Protein AF-A0A6V7K319-F1 (afdb_monomer)

Solvent-accessible surface area (backbone atoms only — not comparable to full-atom values): 5767 Å² total; per-residue (Å²): 100,60,78,77,57,36,46,80,71,70,48,48,72,71,58,48,51,55,55,56,74,68,56,88,78,86,85,85,76,60,92,90,55,79,88,71,45,68,77,68,33,68,46,81,74,89,49,67,34,83,66,69,74,48,76,45,62,58,98,89,40,80,76,51,72,47,46,55,75,34,60,77,62,60,82,61,65,84,76,54,62,76,88,4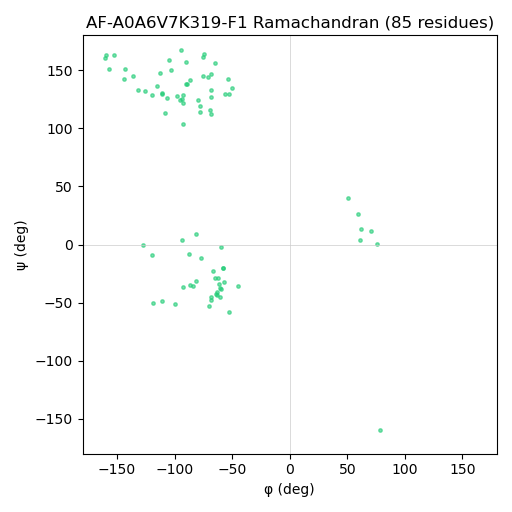0,47,41,123

Secondary structure (DSSP, 8-state):
-IIIIITTTT--HHHHHHHHHT--------TT-----TTTSB--S--B--SS-EEEEETTEEEEEEPTT-BSS-GGGGTS-TT-B--

Radius of gyration: 14.18 Å; Cα contacts (8 Å, |Δi|>4): 90; chains: 1; bounding box: 31×34×21 Å

Nearest PDB structures (foldseek):
  4off-assembly1_A  TM=5.873E-01  e=8.251E-01  Plasmodium falciparum
  6pby-assembly1_A  TM=7.620E-01  e=1.490E+00  Rattus norvegicus
  5va2-assembly1_A  TM=7.297E-01  e=2.359E+00  Homo sapiens
  5va1-assembly1_A  TM=6.699E-01  e=3.275E+00  Homo sapiens
  5va3-assembly1_A  TM=6.643E-01  e=3.735E+00  Homo sapiens

Organism: NCBI:txid1563983

InterPro domains:
  IPR006916 POPDC1-3 [PTHR12101] (1-87)

Sequence (87 aa):
VYAAVFQPLRVSRHQFKKVLNCMKTIRQLKYQEVYAQEKVTKVDSLSLVLSGKLVVSQNGRALHIVFPHQFLDSPEWFGVSTDEYFQ

Mean predicted aligned error: 6.07 Å

pLDDT: mean 84.15, std 12.48, range [52.5, 95.38]

Structure (mmCIF, N/CA/C/O backbone):
data_AF-A0A6V7K319-F1
#
_entry.id   AF-A0A6V7K319-F1
#
loop_
_atom_site.group_PDB
_atom_site.id
_atom_site.type_symbol
_atom_site.label_atom_id
_atom_site.label_alt_id
_atom_site.label_comp_id
_atom_site.label_asym_id
_atom_site.label_entity_id
_atom_site.label_seq_id
_atom_site.pdbx_PDB_ins_code
_atom_site.Cartn_x
_atom_site.Cartn_y
_atom_site.Cartn_z
_atom_site.occupancy
_atom_site.B_iso_or_equiv
_atom_site.auth_seq_id
_atom_site.auth_comp_id
_atom_site.auth_asym_id
_atom_site.auth_atom_id
_atom_site.pdbx_PDB_model_num
ATOM 1 N N . VAL A 1 1 ? -1.063 -11.449 -1.252 1.00 87.50 1 VAL A N 1
ATOM 2 C CA . VAL A 1 1 ? 0.106 -10.560 -1.491 1.00 87.50 1 VAL A CA 1
ATOM 3 C C . VAL A 1 1 ? 1.249 -11.238 -2.247 1.00 87.50 1 VAL A C 1
ATOM 5 O O . VAL A 1 1 ? 1.299 -11.028 -3.447 1.00 87.50 1 VAL A O 1
ATOM 8 N N . TYR A 1 2 ? 2.132 -12.056 -1.642 1.00 89.81 2 TYR A N 1
ATOM 9 C CA . TYR A 1 2 ? 3.333 -12.574 -2.344 1.00 89.81 2 TYR A CA 1
ATOM 10 C C . TYR A 1 2 ? 3.022 -13.256 -3.686 1.00 89.81 2 TYR A C 1
ATOM 12 O O . TYR A 1 2 ? 3.486 -12.799 -4.724 1.00 89.81 2 TYR A O 1
ATOM 20 N N . ALA A 1 3 ? 2.187 -14.299 -3.678 1.00 92.62 3 ALA A N 1
ATOM 21 C CA . ALA A 1 3 ? 1.854 -15.058 -4.886 1.00 92.62 3 ALA A CA 1
ATOM 22 C C . ALA A 1 3 ? 1.096 -14.234 -5.944 1.00 92.62 3 ALA A C 1
ATOM 24 O O . ALA A 1 3 ? 1.218 -14.507 -7.130 1.00 92.62 3 ALA A O 1
ATOM 25 N N . ALA A 1 4 ? 0.327 -13.230 -5.512 1.00 89.56 4 ALA A N 1
ATOM 26 C CA . ALA A 1 4 ? -0.520 -12.424 -6.390 1.00 89.56 4 ALA A CA 1
ATOM 27 C C . ALA A 1 4 ? 0.220 -11.227 -7.010 1.00 89.56 4 ALA A C 1
ATOM 29 O O . ALA A 1 4 ? -0.059 -10.868 -8.144 1.00 89.56 4 ALA A O 1
ATOM 30 N N . VAL A 1 5 ? 1.155 -10.614 -6.274 1.00 89.19 5 VAL A N 1
ATOM 31 C CA . VAL A 1 5 ? 1.816 -9.356 -6.668 1.00 89.19 5 VAL A CA 1
ATOM 32 C C . VAL A 1 5 ? 3.284 -9.573 -7.004 1.00 89.19 5 VAL A C 1
ATOM 34 O O . VAL A 1 5 ? 3.764 -9.138 -8.039 1.00 89.19 5 VAL A O 1
ATOM 37 N N . PHE A 1 6 ? 4.014 -10.270 -6.137 1.00 90.81 6 PHE A N 1
ATOM 38 C CA . PHE A 1 6 ? 5.476 -10.326 -6.193 1.00 90.81 6 PHE A CA 1
ATOM 39 C C . PHE A 1 6 ? 5.985 -11.521 -7.004 1.00 90.81 6 PHE A C 1
ATOM 41 O O . PHE A 1 6 ? 6.967 -11.407 -7.735 1.00 90.81 6 PHE A O 1
ATOM 48 N N . GLN A 1 7 ? 5.300 -12.663 -6.923 1.00 92.56 7 GLN A N 1
ATOM 49 C CA . GLN A 1 7 ? 5.655 -13.859 -7.683 1.00 92.56 7 GLN A CA 1
ATOM 50 C C . GLN A 1 7 ? 5.553 -13.652 -9.209 1.00 92.56 7 GLN A C 1
ATOM 52 O O . GLN A 1 7 ? 6.501 -14.039 -9.893 1.00 92.56 7 GLN A O 1
ATOM 57 N N . PRO A 1 8 ? 4.502 -13.009 -9.771 1.00 93.88 8 PRO A N 1
ATOM 58 C CA . PRO A 1 8 ? 4.437 -12.724 -11.210 1.00 93.88 8 PRO A CA 1
ATOM 59 C C . PRO A 1 8 ? 5.564 -11.799 -11.690 1.00 93.88 8 PRO A C 1
ATOM 61 O O . PRO A 1 8 ? 6.037 -11.931 -12.814 1.00 93.88 8 PRO A O 1
ATOM 64 N N . LEU A 1 9 ? 6.055 -10.922 -10.809 1.00 92.00 9 LEU A N 1
ATOM 65 C CA . LEU A 1 9 ? 7.191 -10.027 -11.055 1.00 92.00 9 LEU A CA 1
ATOM 66 C C . LEU A 1 9 ? 8.558 -10.707 -10.859 1.00 92.00 9 LEU A C 1
ATOM 68 O O . LEU A 1 9 ? 9.586 -10.036 -10.852 1.00 92.00 9 LEU A O 1
ATOM 72 N N . ARG A 1 10 ? 8.589 -12.036 -10.685 1.00 94.31 10 ARG A N 1
ATOM 73 C CA . ARG A 1 10 ? 9.806 -12.837 -10.454 1.00 94.31 10 ARG A CA 1
ATOM 74 C C . ARG A 1 10 ? 10.591 -12.431 -9.201 1.00 94.31 10 ARG A C 1
ATOM 76 O O . ARG A 1 10 ? 11.789 -12.692 -9.100 1.00 94.31 10 ARG A O 1
ATOM 83 N N . VAL A 1 11 ? 9.919 -11.845 -8.209 1.00 93.25 11 VAL A N 1
ATOM 84 C CA . VAL A 1 11 ? 10.526 -11.531 -6.912 1.00 93.25 11 VAL A CA 1
ATOM 85 C C . VAL A 1 11 ? 10.600 -12.809 -6.078 1.00 93.25 11 VAL A C 1
ATOM 87 O O . VAL A 1 11 ? 9.587 -13.434 -5.747 1.00 93.25 11 VAL A O 1
ATOM 90 N N . SER A 1 12 ? 11.813 -13.216 -5.709 1.00 95.38 12 SER A N 1
ATOM 91 C CA . SER A 1 12 ? 12.020 -14.384 -4.846 1.00 95.38 12 SER A CA 1
ATOM 92 C C . SER A 1 12 ? 11.447 -14.156 -3.442 1.00 95.38 12 SER A C 1
ATOM 94 O O . SER A 1 12 ? 11.361 -13.024 -2.961 1.00 95.38 12 SER A O 1
ATOM 96 N N . ARG A 1 13 ? 11.121 -15.236 -2.717 1.00 93.12 13 ARG A N 1
ATOM 97 C CA . ARG A 1 13 ? 10.699 -15.136 -1.306 1.00 93.12 13 ARG A CA 1
ATOM 98 C C . ARG A 1 13 ? 11.746 -14.444 -0.428 1.00 93.12 13 ARG A C 1
ATOM 100 O O . ARG A 1 13 ? 11.384 -13.750 0.516 1.00 93.12 13 ARG A O 1
ATOM 107 N N . HIS A 1 14 ? 13.030 -14.602 -0.752 1.00 94.12 14 HIS A N 1
ATOM 108 C CA . HIS A 1 14 ? 14.116 -13.944 -0.031 1.00 94.12 14 HIS A CA 1
ATOM 109 C C . HIS A 1 14 ? 14.109 -12.422 -0.251 1.00 94.12 14 HIS A C 1
ATOM 111 O O . HIS A 1 14 ? 14.201 -11.666 0.712 1.00 94.12 14 HIS A O 1
ATOM 117 N N . GLN A 1 15 ? 13.940 -11.957 -1.494 1.00 92.06 15 GLN A N 1
ATOM 118 C CA . GLN A 1 15 ? 13.775 -10.526 -1.786 1.00 92.06 15 GLN A CA 1
ATOM 119 C C . GLN A 1 15 ? 12.494 -9.973 -1.155 1.00 92.06 15 GLN A C 1
ATOM 121 O O . GLN A 1 15 ? 12.531 -8.917 -0.532 1.00 92.06 15 GLN A O 1
ATOM 126 N N . PHE A 1 16 ? 11.384 -10.711 -1.230 1.00 91.31 16 PHE A N 1
ATOM 127 C CA . PHE A 1 16 ? 10.133 -10.303 -0.592 1.00 91.31 16 PHE A CA 1
ATOM 128 C C . PHE A 1 16 ? 10.277 -10.162 0.929 1.00 91.31 16 PHE A C 1
ATOM 130 O O . PHE A 1 16 ? 9.760 -9.212 1.507 1.00 91.31 16 PHE A O 1
ATOM 137 N N . LYS A 1 17 ? 11.048 -11.037 1.587 1.00 91.50 17 LYS A N 1
ATOM 138 C CA . LYS A 1 17 ? 11.366 -10.890 3.014 1.00 91.50 17 LYS A CA 1
ATOM 139 C C . LYS A 1 17 ? 12.099 -9.577 3.313 1.00 91.50 17 LYS A C 1
ATOM 141 O O . LYS A 1 17 ? 11.804 -8.948 4.321 1.00 91.50 17 LYS A O 1
ATOM 146 N N . LYS A 1 18 ? 13.007 -9.129 2.435 1.00 90.38 18 LYS A N 1
ATOM 147 C CA . LYS A 1 18 ? 13.657 -7.812 2.578 1.00 90.38 18 LYS A CA 1
ATOM 148 C C . LYS A 1 18 ? 12.643 -6.670 2.476 1.00 90.38 18 LYS A C 1
ATOM 150 O O . LYS A 1 18 ? 12.704 -5.759 3.287 1.00 90.38 18 LYS A O 1
ATOM 155 N N . VAL A 1 19 ? 11.681 -6.761 1.554 1.00 85.88 19 VAL A N 1
ATOM 156 C CA . VAL A 1 19 ? 10.578 -5.786 1.442 1.00 85.88 19 VAL A CA 1
ATOM 157 C C . VAL A 1 19 ? 9.744 -5.753 2.724 1.00 85.88 19 VAL A C 1
ATOM 159 O O . VAL A 1 19 ? 9.463 -4.678 3.242 1.00 85.88 19 VAL A O 1
ATOM 162 N N . LEU A 1 20 ? 9.399 -6.919 3.279 1.00 86.38 20 LEU A N 1
ATOM 163 C CA . LEU A 1 20 ? 8.662 -7.002 4.543 1.00 86.38 20 LEU A CA 1
ATOM 164 C C . LEU A 1 20 ? 9.430 -6.389 5.719 1.00 86.38 20 LEU A C 1
ATOM 166 O O . LEU A 1 20 ? 8.810 -5.779 6.579 1.00 86.38 20 LEU A O 1
ATOM 170 N N . ASN A 1 21 ? 10.760 -6.494 5.746 1.00 85.94 21 ASN A N 1
ATOM 171 C CA . ASN A 1 21 ? 11.570 -5.845 6.781 1.00 85.94 21 ASN A CA 1
ATOM 172 C C . ASN A 1 21 ? 11.534 -4.307 6.694 1.00 85.94 21 ASN A C 1
ATOM 174 O O . ASN A 1 21 ? 11.804 -3.641 7.687 1.00 85.94 21 ASN A O 1
ATOM 178 N N . CYS A 1 22 ? 11.212 -3.744 5.526 1.00 81.38 22 CYS A N 1
ATOM 179 C CA . CYS A 1 22 ? 11.020 -2.304 5.335 1.00 81.38 22 CYS A CA 1
ATOM 180 C C . CYS A 1 22 ? 9.578 -1.851 5.622 1.00 81.38 22 CYS A C 1
ATOM 182 O O . CYS A 1 22 ? 9.303 -0.651 5.623 1.00 81.38 22 CYS A O 1
ATOM 184 N N . MET A 1 23 ? 8.646 -2.785 5.840 1.00 81.31 23 MET A N 1
ATOM 185 C CA . MET A 1 23 ? 7.251 -2.463 6.124 1.00 81.31 23 MET A CA 1
ATOM 186 C C . MET A 1 23 ? 7.149 -1.800 7.500 1.00 81.31 23 MET A C 1
ATOM 188 O O . MET A 1 23 ? 7.371 -2.443 8.523 1.00 81.31 23 MET A O 1
ATOM 192 N N . LYS A 1 24 ? 6.785 -0.513 7.526 1.00 76.06 24 LYS A N 1
ATOM 193 C CA . LYS A 1 24 ? 6.647 0.252 8.775 1.00 76.06 24 LYS A CA 1
ATOM 194 C C . LYS A 1 24 ? 5.458 -0.222 9.617 1.00 76.06 24 LYS A C 1
ATOM 196 O O . LYS A 1 24 ? 5.591 -0.396 10.822 1.00 76.06 24 LYS A O 1
ATOM 201 N N . THR A 1 25 ? 4.286 -0.395 9.003 1.00 86.31 25 THR A N 1
ATOM 202 C CA . THR A 1 25 ? 3.042 -0.701 9.725 1.00 86.31 25 THR A CA 1
ATOM 203 C C . THR A 1 25 ? 1.978 -1.315 8.812 1.00 86.31 25 THR A C 1
ATOM 205 O O . THR A 1 25 ? 2.034 -1.161 7.593 1.00 86.31 25 THR A O 1
ATOM 208 N N . ILE A 1 26 ? 0.992 -1.988 9.411 1.00 89.00 26 ILE A N 1
ATOM 209 C CA . ILE A 1 26 ? -0.270 -2.358 8.762 1.00 89.00 26 ILE A CA 1
ATOM 210 C C . ILE A 1 26 ? -1.357 -1.471 9.365 1.00 89.00 26 ILE A C 1
ATOM 212 O O . ILE A 1 26 ? -1.684 -1.601 10.545 1.00 89.00 26 ILE A O 1
ATOM 216 N N . ARG A 1 27 ? -1.934 -0.581 8.555 1.00 90.38 27 ARG A N 1
ATOM 217 C CA . ARG A 1 27 ? -3.030 0.297 8.981 1.00 90.38 27 ARG A CA 1
ATOM 218 C C . ARG A 1 27 ? -4.375 -0.343 8.653 1.00 90.38 27 ARG A C 1
ATOM 220 O O . ARG A 1 27 ? -4.642 -0.689 7.505 1.00 90.38 27 ARG A O 1
ATOM 227 N N . GLN A 1 28 ? -5.227 -0.478 9.664 1.00 92.94 28 GLN A N 1
ATOM 228 C CA . GLN A 1 28 ? -6.638 -0.803 9.474 1.00 92.94 28 GLN A CA 1
ATOM 229 C C . GLN A 1 28 ? -7.434 0.493 9.327 1.00 92.94 28 GLN A C 1
ATOM 231 O O . GLN A 1 28 ? -7.175 1.451 10.051 1.00 92.94 28 GLN A O 1
ATOM 236 N N . LEU A 1 29 ? -8.386 0.509 8.397 1.00 93.12 29 LEU A N 1
ATOM 237 C CA . LEU A 1 29 ? -9.271 1.645 8.153 1.00 93.12 29 LEU A CA 1
ATOM 238 C C . LEU A 1 29 ? -10.705 1.253 8.490 1.00 93.12 29 LEU A C 1
ATOM 240 O O . LEU A 1 29 ? -11.162 0.165 8.126 1.00 93.12 29 LEU A O 1
ATOM 244 N N . LYS A 1 30 ? -11.420 2.145 9.170 1.00 94.38 30 LYS A N 1
ATOM 245 C CA . LYS A 1 30 ? -12.860 1.998 9.397 1.00 94.38 30 LYS A CA 1
ATOM 246 C C . LYS A 1 30 ? -13.637 2.309 8.118 1.00 94.38 30 LYS A C 1
ATOM 248 O O . LYS A 1 30 ? -13.129 2.919 7.177 1.00 94.38 30 LYS A O 1
ATOM 253 N N . TYR A 1 31 ? -14.904 1.900 8.092 1.00 91.00 31 TYR A N 1
ATOM 254 C CA . TYR A 1 31 ? -15.805 2.268 7.005 1.00 91.00 31 TYR A CA 1
ATOM 255 C C . TYR A 1 31 ? -15.863 3.797 6.865 1.00 91.00 31 TYR A C 1
ATOM 257 O O . TYR A 1 31 ? -16.066 4.490 7.859 1.00 91.00 31 TYR A O 1
ATOM 265 N N . GLN A 1 32 ? -15.664 4.291 5.638 1.00 87.88 32 GLN A N 1
ATOM 266 C CA . GLN A 1 32 ? -15.597 5.721 5.294 1.00 87.88 32 GLN A CA 1
ATOM 267 C C . GLN A 1 32 ? -14.457 6.517 5.960 1.00 87.88 32 GLN A C 1
ATOM 269 O O . GLN A 1 32 ? -14.450 7.743 5.880 1.00 87.88 32 GLN A O 1
ATOM 274 N N . GLU A 1 33 ? -13.466 5.862 6.573 1.00 92.88 33 GLU A N 1
ATOM 275 C CA . GLU A 1 33 ? -12.270 6.559 7.053 1.00 92.88 33 GLU A CA 1
ATOM 276 C C . GLU A 1 33 ? -11.435 7.078 5.875 1.00 92.88 33 GLU A C 1
ATOM 278 O O . GLU A 1 33 ? -11.152 6.352 4.918 1.00 92.88 33 GLU A O 1
ATOM 283 N N . VAL A 1 34 ? -11.011 8.340 5.964 1.00 91.00 34 VAL A N 1
ATOM 284 C CA . VAL A 1 34 ? -10.121 8.956 4.978 1.00 91.00 34 VAL A CA 1
ATOM 285 C C . VAL A 1 34 ? -8.692 8.485 5.239 1.00 91.00 34 VAL A C 1
ATOM 287 O O . VAL A 1 34 ? -8.095 8.792 6.271 1.00 91.00 34 VAL A O 1
ATOM 290 N N . TYR A 1 35 ? -8.139 7.727 4.292 1.00 90.25 35 TYR A N 1
ATOM 291 C CA . TYR A 1 35 ? -6.742 7.298 4.344 1.00 90.25 35 TYR A CA 1
ATOM 292 C C . TYR A 1 35 ? -5.783 8.473 4.116 1.00 90.25 35 TYR A C 1
ATOM 294 O O . TYR A 1 35 ? -4.890 8.694 4.938 1.00 90.25 35 TYR A O 1
ATOM 302 N N . ALA A 1 36 ? -6.000 9.208 3.021 1.00 88.56 36 ALA A N 1
ATOM 303 C CA . ALA A 1 36 ? -5.193 10.338 2.583 1.00 88.56 36 ALA A CA 1
ATOM 304 C C . ALA A 1 36 ? -6.076 11.428 1.966 1.00 88.56 36 ALA A C 1
ATOM 306 O O . ALA A 1 36 ? -7.136 11.141 1.404 1.00 88.56 36 ALA A O 1
ATOM 307 N N . GLN A 1 37 ? -5.618 12.671 2.071 1.00 88.25 37 GLN A N 1
ATOM 308 C CA . GLN A 1 37 ? -6.260 13.845 1.502 1.00 88.25 37 GLN A CA 1
ATOM 309 C C . GLN A 1 37 ? -5.233 14.688 0.739 1.00 88.25 37 GLN A C 1
ATOM 311 O O . GLN A 1 37 ? -4.148 14.973 1.256 1.00 88.25 37 GLN A O 1
ATOM 316 N N . GLU A 1 38 ? -5.610 15.097 -0.475 1.00 82.81 38 GLU A N 1
ATOM 317 C CA . GLU A 1 38 ? -4.811 15.952 -1.358 1.00 82.81 38 GLU A CA 1
ATOM 318 C C . GLU A 1 38 ? -4.316 17.199 -0.607 1.00 82.81 38 GLU A C 1
ATOM 320 O O . GLU A 1 38 ? -5.090 17.826 0.123 1.00 82.81 38 GLU A O 1
ATOM 325 N N . LYS A 1 39 ? -3.033 17.554 -0.767 1.00 81.00 39 LYS A N 1
ATOM 326 C CA . LYS A 1 39 ? -2.373 18.722 -0.132 1.00 81.00 39 LYS A CA 1
ATOM 327 C C . LYS A 1 39 ? -2.333 18.728 1.405 1.00 81.00 39 LYS A C 1
ATOM 329 O O . LYS A 1 39 ? -1.867 19.702 1.991 1.00 81.00 39 LYS A O 1
ATOM 334 N N . VAL A 1 40 ? -2.805 17.670 2.066 1.00 85.06 40 VAL A N 1
ATOM 335 C CA . VAL A 1 40 ? -2.847 17.567 3.537 1.00 85.06 40 VAL A CA 1
ATOM 336 C C . VAL A 1 40 ? -2.001 16.401 4.021 1.00 85.06 40 VAL A C 1
ATOM 338 O O . VAL A 1 40 ? -1.166 16.553 4.912 1.00 85.06 40 VAL A O 1
ATOM 341 N N . THR A 1 41 ? -2.200 15.223 3.439 1.00 84.25 41 THR A N 1
ATOM 342 C CA . THR A 1 41 ? -1.427 14.039 3.798 1.00 84.25 41 THR A CA 1
ATOM 343 C C . THR A 1 41 ? -0.077 14.102 3.094 1.00 84.25 41 THR A C 1
ATOM 345 O O . THR A 1 41 ? -0.016 14.259 1.875 1.00 84.25 41 THR A O 1
ATOM 348 N N . LYS A 1 42 ? 1.010 14.016 3.865 1.00 79.44 42 LYS A N 1
ATOM 349 C CA . LYS A 1 42 ? 2.359 13.872 3.312 1.00 79.44 42 LYS A CA 1
ATOM 350 C C . LYS A 1 42 ? 2.530 12.481 2.727 1.00 79.44 42 LYS A C 1
ATOM 352 O O . LYS A 1 42 ? 2.024 11.514 3.298 1.00 79.44 42 LYS A O 1
ATOM 357 N N . VAL A 1 43 ? 3.273 12.389 1.635 1.00 76.38 43 VAL A N 1
ATOM 358 C CA . VAL A 1 43 ? 3.641 11.100 1.062 1.00 76.38 43 VAL A CA 1
ATOM 359 C C . VAL A 1 43 ? 4.996 10.713 1.665 1.00 76.38 43 VAL A C 1
ATOM 361 O O . VAL A 1 43 ? 6.033 11.266 1.315 1.00 76.38 43 VAL A O 1
ATOM 364 N N . ASP A 1 44 ? 4.996 9.782 2.620 1.00 76.75 44 ASP A N 1
ATOM 365 C CA . ASP A 1 44 ? 6.198 9.348 3.361 1.00 76.75 44 ASP A CA 1
ATOM 366 C C . ASP A 1 44 ? 6.411 7.818 3.351 1.00 76.75 44 ASP A C 1
ATOM 368 O O . ASP A 1 44 ? 7.355 7.276 3.951 1.00 76.75 44 ASP A O 1
ATOM 372 N N . SER A 1 45 ? 5.494 7.110 2.696 1.00 78.62 45 SER A N 1
ATOM 373 C CA . SER A 1 45 ? 5.439 5.662 2.634 1.00 78.62 45 SER A CA 1
ATOM 374 C C . SER A 1 45 ? 4.674 5.189 1.400 1.00 78.62 45 SER A C 1
ATOM 376 O O . SER A 1 45 ? 3.769 5.858 0.918 1.00 78.62 45 SER A O 1
ATOM 378 N N . LEU A 1 46 ? 5.052 4.003 0.920 1.00 84.56 46 LEU A N 1
ATOM 379 C CA . LEU A 1 46 ? 4.357 3.280 -0.139 1.00 84.56 46 LEU A CA 1
ATOM 380 C C . LEU A 1 46 ? 3.386 2.271 0.492 1.00 84.56 46 LEU A C 1
ATOM 382 O O . LEU A 1 46 ? 3.804 1.393 1.255 1.00 84.56 46 LEU A O 1
ATOM 386 N N . SER A 1 47 ? 2.112 2.359 0.135 1.00 88.81 47 SER A N 1
ATOM 387 C CA . SER A 1 47 ? 1.005 1.621 0.729 1.00 88.81 47 SER A CA 1
ATOM 388 C C . SER A 1 47 ? 0.287 0.739 -0.283 1.00 88.81 47 SER A C 1
ATOM 390 O O . SER A 1 47 ? -0.162 1.168 -1.344 1.00 88.81 47 SER A O 1
ATOM 392 N N . LEU A 1 48 ? 0.133 -0.533 0.086 1.00 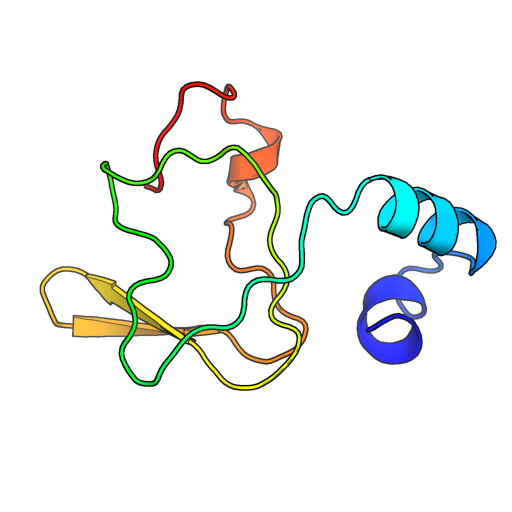91.00 48 LEU A N 1
ATOM 393 C CA . LEU A 1 48 ? -0.541 -1.559 -0.703 1.00 91.00 48 LEU A CA 1
ATOM 394 C C . LEU A 1 48 ? -1.855 -1.958 -0.026 1.00 91.00 48 LEU A C 1
ATOM 396 O O . LEU A 1 48 ? -1.864 -2.326 1.151 1.00 91.00 48 LEU A O 1
ATOM 400 N N . VAL A 1 49 ? -2.956 -1.978 -0.777 1.00 93.12 49 VAL A N 1
ATOM 401 C CA . VAL A 1 49 ? -4.240 -2.461 -0.257 1.00 93.12 49 VAL A CA 1
ATOM 402 C C . VAL A 1 49 ? -4.165 -3.970 -0.040 1.00 93.12 49 VAL A C 1
ATOM 404 O O . VAL A 1 49 ? -4.019 -4.746 -0.982 1.00 93.12 49 VAL A O 1
ATOM 407 N N . LEU A 1 50 ? -4.282 -4.415 1.210 1.00 92.38 50 LEU A N 1
ATOM 408 C CA . LEU A 1 50 ? -4.244 -5.846 1.537 1.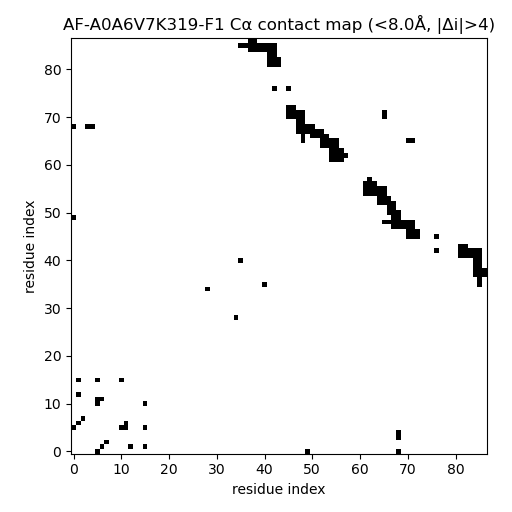00 92.38 50 LEU A CA 1
ATOM 409 C C . LEU A 1 50 ? -5.608 -6.523 1.364 1.00 92.38 50 LEU A C 1
ATOM 411 O O . LEU A 1 50 ? -5.678 -7.685 0.972 1.00 92.38 50 LEU A O 1
ATOM 415 N N . SER A 1 51 ? -6.687 -5.802 1.670 1.00 92.00 51 SER A N 1
ATOM 416 C CA . SER A 1 51 ? -8.064 -6.296 1.606 1.00 92.00 51 SER A CA 1
ATOM 417 C C . SER A 1 51 ? -9.055 -5.133 1.527 1.00 92.00 51 SER A C 1
ATOM 419 O O . SER A 1 51 ? -8.702 -4.001 1.853 1.00 92.00 51 SER A O 1
ATOM 421 N N . GLY A 1 52 ? -10.294 -5.419 1.122 1.00 93.44 52 GLY A N 1
ATOM 422 C CA . GLY A 1 52 ? -11.332 -4.401 0.957 1.00 93.44 52 GLY A CA 1
ATOM 423 C C . GLY A 1 52 ? -11.180 -3.599 -0.335 1.00 93.44 52 GLY A C 1
ATOM 424 O O . GLY A 1 52 ? -10.563 -4.054 -1.293 1.00 93.44 52 GLY A O 1
ATOM 425 N N . LYS A 1 53 ? -11.792 -2.417 -0.381 1.00 93.88 53 LYS A N 1
ATOM 426 C CA . LYS A 1 53 ? -11.707 -1.491 -1.514 1.00 93.88 53 LYS A CA 1
ATOM 427 C C . LYS A 1 53 ? -11.700 -0.063 -0.997 1.00 93.88 53 LYS A C 1
ATOM 429 O O . LYS A 1 53 ? -12.413 0.234 -0.039 1.00 93.88 53 LYS A O 1
ATOM 434 N N . LEU A 1 54 ? -10.924 0.799 -1.636 1.00 94.44 54 LEU A N 1
ATOM 435 C CA . LEU A 1 54 ? -10.924 2.230 -1.356 1.00 94.44 54 LEU A CA 1
ATOM 436 C C . LEU A 1 54 ? -11.486 2.977 -2.557 1.00 94.44 54 LEU A C 1
ATOM 438 O O . LEU A 1 54 ? -11.329 2.542 -3.694 1.00 94.44 54 L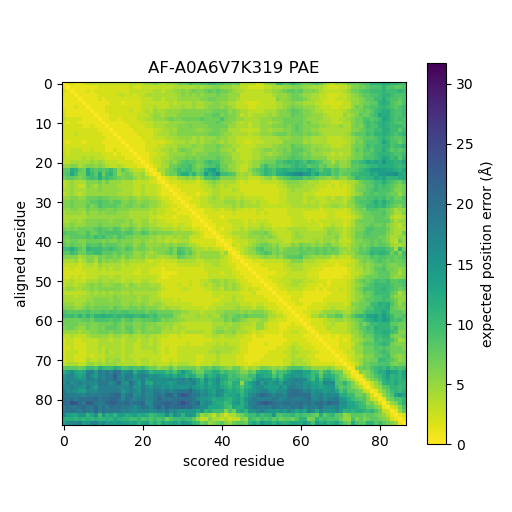EU A O 1
ATOM 442 N N . VAL A 1 55 ? -12.162 4.089 -2.297 1.00 93.88 55 VAL A N 1
ATOM 443 C CA . VAL A 1 55 ? -12.652 4.988 -3.341 1.00 93.88 55 VAL A CA 1
ATOM 444 C C . VAL A 1 55 ? -11.775 6.221 -3.317 1.00 93.88 55 VAL A C 1
ATOM 446 O O . VAL A 1 55 ? -11.640 6.856 -2.274 1.00 93.88 55 VAL A O 1
ATOM 449 N N . VAL A 1 56 ? -11.208 6.566 -4.464 1.00 91.38 56 VAL A N 1
ATOM 450 C CA . VAL A 1 56 ? -10.557 7.855 -4.656 1.00 91.38 56 VAL A CA 1
ATOM 451 C C . VAL A 1 56 ? -11.583 8.808 -5.233 1.00 91.38 56 VAL A C 1
ATOM 453 O O . VAL A 1 56 ? -12.265 8.500 -6.215 1.00 91.38 56 VAL A O 1
ATOM 456 N N . SER A 1 57 ? -11.715 9.963 -4.597 1.00 91.00 57 SER A N 1
ATOM 457 C CA . SER A 1 57 ? -12.686 10.979 -4.970 1.00 91.00 57 SER A CA 1
ATOM 458 C C . SER A 1 57 ? -12.061 12.361 -4.959 1.00 91.00 57 SER A C 1
ATOM 460 O O . SER A 1 57 ? -11.277 12.665 -4.065 1.00 91.00 57 SER A O 1
ATOM 462 N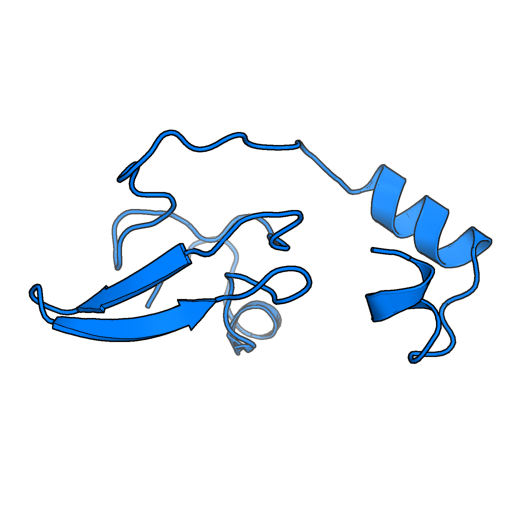 N . GLN A 1 58 ? -12.495 13.214 -5.880 1.00 88.50 58 GLN A N 1
ATOM 463 C CA . GLN A 1 58 ? -12.127 14.625 -5.923 1.00 88.50 58 GLN A CA 1
ATOM 464 C C . GLN A 1 58 ? -13.403 15.464 -5.961 1.00 88.50 58 GLN A C 1
ATOM 466 O O . GLN A 1 58 ? -14.327 15.166 -6.720 1.00 88.50 58 GLN A O 1
ATOM 471 N N . ASN A 1 59 ? -13.483 16.497 -5.117 1.00 86.94 59 ASN A N 1
ATOM 472 C CA . ASN A 1 59 ? -14.653 17.382 -5.014 1.00 86.94 59 ASN A CA 1
ATOM 473 C C . ASN A 1 59 ? -15.986 16.618 -4.845 1.00 86.94 59 ASN A C 1
ATOM 475 O O . ASN A 1 59 ? -16.995 16.946 -5.468 1.00 86.94 59 ASN A O 1
ATOM 479 N N . GLY A 1 60 ? -15.974 15.545 -4.045 1.00 85.19 60 GLY A N 1
ATOM 480 C CA . GLY A 1 60 ? -17.149 14.704 -3.785 1.00 85.19 60 GLY A CA 1
ATOM 481 C C . GLY A 1 60 ? -17.542 13.751 -4.922 1.00 85.19 60 GLY A C 1
ATOM 482 O O . GLY A 1 60 ? -18.501 12.997 -4.773 1.00 85.19 60 GLY A O 1
ATOM 483 N N . ARG A 1 61 ? -16.814 13.737 -6.046 1.00 92.12 61 ARG A N 1
ATOM 484 C CA . ARG A 1 61 ? -17.032 12.795 -7.153 1.00 92.12 61 ARG A CA 1
ATOM 485 C C . ARG A 1 61 ? -16.053 11.635 -7.062 1.00 92.12 61 ARG A C 1
ATOM 487 O O . ARG A 1 61 ? -14.848 11.856 -6.984 1.00 92.12 61 ARG A O 1
ATOM 494 N N . ALA A 1 62 ? -16.562 10.407 -7.100 1.00 92.12 62 ALA A N 1
ATOM 495 C CA . ALA A 1 62 ? -15.724 9.217 -7.195 1.00 92.12 62 ALA A CA 1
ATOM 496 C C . ALA A 1 62 ? -15.042 9.169 -8.569 1.00 92.12 62 ALA A C 1
ATOM 498 O O . ALA A 1 62 ? -15.710 9.265 -9.597 1.00 92.12 62 ALA A O 1
ATOM 499 N N . LEU A 1 63 ? -13.720 9.025 -8.569 1.00 90.81 63 LEU A N 1
ATOM 500 C CA . LEU A 1 63 ? -12.903 8.945 -9.776 1.00 90.81 63 LEU A CA 1
ATOM 501 C C . LEU A 1 63 ? -12.562 7.494 -10.104 1.00 90.81 63 LEU A C 1
ATOM 503 O O . LEU A 1 63 ? -12.782 7.040 -11.223 1.00 90.81 63 LEU A O 1
ATOM 507 N N . HIS A 1 64 ? -12.041 6.757 -9.124 1.00 91.06 64 HIS A N 1
ATOM 508 C CA . HIS A 1 64 ? -11.660 5.361 -9.301 1.00 91.06 64 HIS A CA 1
ATOM 509 C C . HIS A 1 64 ? -11.728 4.586 -7.983 1.00 91.06 64 HIS A C 1
ATOM 511 O O . HIS A 1 64 ? -11.784 5.160 -6.895 1.00 91.06 64 HIS A O 1
ATOM 517 N N . ILE A 1 65 ? -11.739 3.258 -8.092 1.00 92.94 65 ILE A N 1
ATOM 518 C CA . ILE A 1 65 ? -11.714 2.341 -6.953 1.00 92.94 65 ILE A CA 1
ATOM 519 C C . ILE A 1 65 ? -10.366 1.630 -6.952 1.00 92.94 65 ILE A C 1
ATOM 521 O O . ILE A 1 65 ? -9.980 1.054 -7.968 1.00 92.94 65 ILE A O 1
ATOM 525 N N . VAL A 1 66 ? -9.686 1.638 -5.808 1.00 93.69 66 VAL A N 1
ATOM 526 C CA . VAL A 1 66 ? -8.471 0.854 -5.583 1.00 93.69 66 VAL A CA 1
ATOM 527 C C . VAL A 1 66 ? -8.861 -0.482 -4.959 1.00 93.69 66 VAL A C 1
ATOM 529 O O . VAL A 1 66 ? -9.509 -0.540 -3.907 1.00 93.69 66 VAL A O 1
ATOM 532 N N . PHE A 1 67 ? -8.488 -1.561 -5.637 1.00 94.31 67 PHE A N 1
ATOM 533 C CA . PHE A 1 67 ? -8.806 -2.937 -5.267 1.00 94.31 67 PHE A CA 1
ATOM 534 C C . PHE A 1 67 ? -7.689 -3.584 -4.435 1.00 94.31 67 PHE A C 1
ATOM 536 O O . PHE A 1 67 ? -6.575 -3.056 -4.368 1.00 94.31 67 PHE A O 1
ATOM 543 N N . PRO A 1 68 ? -7.939 -4.754 -3.811 1.00 94.19 68 PRO A N 1
ATOM 544 C CA . PRO A 1 68 ? -6.884 -5.502 -3.144 1.00 94.19 68 PRO A CA 1
ATOM 545 C C . PRO A 1 68 ? -5.714 -5.752 -4.088 1.00 94.19 68 PRO A C 1
ATOM 547 O O . PRO A 1 68 ? -5.913 -6.067 -5.260 1.00 94.19 68 PRO A O 1
ATOM 550 N N . HIS A 1 69 ? -4.505 -5.684 -3.540 1.00 92.38 69 HIS A N 1
ATOM 551 C CA . HIS A 1 69 ? -3.241 -5.864 -4.247 1.00 92.38 69 HIS A CA 1
ATOM 552 C C . HIS A 1 69 ? -2.852 -4.731 -5.210 1.00 92.38 69 HIS A C 1
ATOM 554 O O . HIS A 1 69 ? -1.895 -4.897 -5.964 1.00 92.38 69 HIS A O 1
ATOM 560 N N . GLN A 1 70 ? -3.537 -3.588 -5.159 1.00 91.00 70 GLN A N 1
ATOM 561 C CA . GLN A 1 70 ? -3.128 -2.359 -5.839 1.00 91.00 70 GLN A CA 1
ATOM 562 C C . GLN A 1 70 ? -2.514 -1.371 -4.841 1.00 91.00 70 GLN A C 1
ATOM 564 O O . GLN A 1 70 ? -2.841 -1.386 -3.650 1.00 91.00 70 GLN A O 1
ATOM 569 N N . PH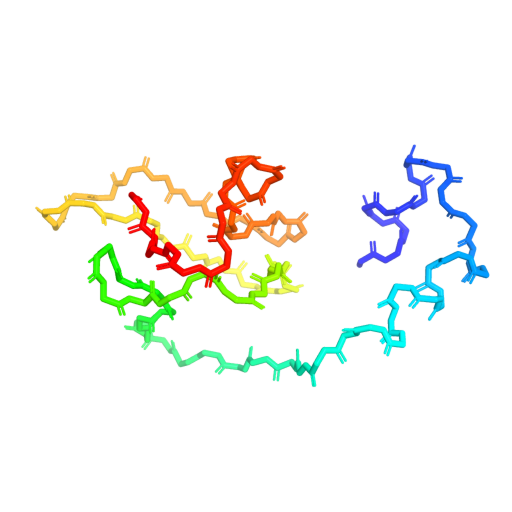E A 1 71 ? -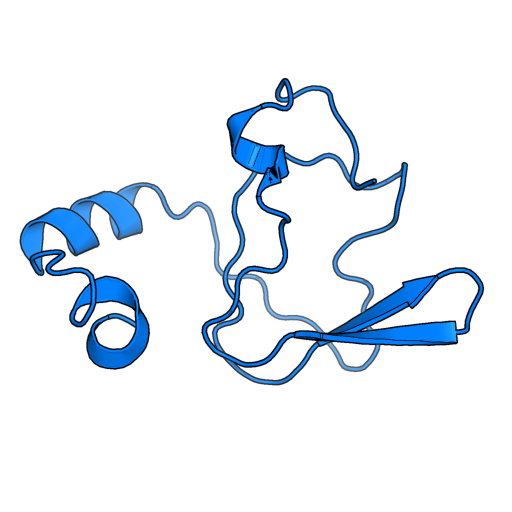1.586 -0.549 -5.325 1.00 89.31 71 PHE A N 1
ATOM 570 C CA . PHE A 1 71 ? -1.010 0.538 -4.540 1.00 89.31 71 PHE A CA 1
ATOM 571 C C . PHE A 1 71 ? -2.005 1.695 -4.430 1.00 89.31 71 PHE A C 1
ATOM 573 O O . PHE A 1 71 ? -2.783 1.932 -5.353 1.00 89.31 71 PHE A O 1
ATOM 580 N N . LEU A 1 72 ? -1.998 2.366 -3.278 1.00 86.81 72 LEU A N 1
ATOM 581 C CA . LEU A 1 72 ? -2.754 3.603 -3.064 1.00 86.81 72 LEU A CA 1
ATOM 582 C C . LEU A 1 72 ? -2.016 4.811 -3.632 1.00 86.81 72 LEU A C 1
ATOM 584 O O . LEU A 1 72 ? -2.652 5.764 -4.071 1.00 86.81 72 LEU A O 1
ATOM 588 N N . ASP A 1 73 ? -0.690 4.751 -3.612 1.00 79.88 73 ASP A N 1
ATOM 589 C CA . ASP A 1 73 ? 0.175 5.821 -4.077 1.00 79.88 73 ASP A CA 1
ATOM 590 C C . ASP A 1 73 ? 0.414 5.683 -5.578 1.00 79.88 73 ASP A C 1
ATOM 592 O O . ASP A 1 73 ? 0.545 4.580 -6.126 1.00 79.88 73 ASP A O 1
ATOM 596 N N . SER A 1 74 ? 0.444 6.824 -6.247 1.00 64.12 74 SER A N 1
ATOM 597 C CA . SER A 1 74 ? 0.660 6.913 -7.678 1.00 64.12 74 SER A CA 1
ATOM 598 C C . SER A 1 74 ? 2.137 6.683 -8.049 1.00 64.12 74 SER A C 1
ATOM 600 O O . SER A 1 74 ? 3.033 6.798 -7.205 1.00 64.12 74 SER A O 1
ATOM 602 N N . PRO A 1 75 ? 2.434 6.350 -9.321 1.00 54.53 75 PRO A N 1
ATOM 603 C CA . PRO A 1 75 ? 3.801 6.145 -9.810 1.00 54.53 75 PRO A CA 1
ATOM 604 C C . PRO A 1 75 ? 4.718 7.359 -9.621 1.00 54.53 75 PRO A C 1
ATOM 606 O O . PRO A 1 75 ? 5.940 7.206 -9.622 1.00 54.53 75 PRO A O 1
ATOM 609 N 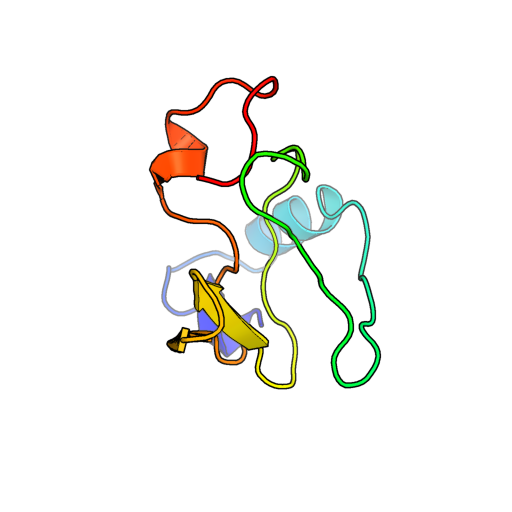N . GLU A 1 76 ? 4.145 8.551 -9.438 1.00 52.69 76 GLU A N 1
ATOM 610 C CA . GLU A 1 76 ? 4.898 9.762 -9.117 1.00 52.69 76 GLU A CA 1
ATOM 611 C C . GLU A 1 76 ? 5.727 9.622 -7.827 1.00 52.69 76 GLU A C 1
ATOM 613 O O . GLU A 1 76 ? 6.743 10.300 -7.719 1.00 52.69 76 GLU A O 1
ATOM 618 N N . TRP A 1 77 ? 5.406 8.674 -6.925 1.00 54.62 77 TRP A N 1
ATOM 619 C CA . TRP A 1 77 ? 6.217 8.315 -5.744 1.00 54.62 77 TRP A CA 1
ATOM 620 C C . TRP A 1 77 ? 7.720 8.166 -6.042 1.00 54.62 77 TRP A C 1
ATOM 622 O O . TRP A 1 77 ? 8.562 8.509 -5.217 1.00 54.62 77 TRP A O 1
ATOM 632 N N . PHE A 1 78 ? 8.084 7.659 -7.223 1.00 55.38 78 PHE A N 1
ATOM 633 C CA . PHE A 1 78 ? 9.490 7.463 -7.594 1.00 55.38 78 PHE A CA 1
ATOM 634 C C . PHE A 1 78 ? 10.217 8.754 -8.012 1.00 55.38 78 PHE A C 1
ATOM 636 O O . PHE A 1 78 ? 11.440 8.731 -8.148 1.00 55.38 78 PHE A O 1
ATOM 643 N N . GLY A 1 79 ? 9.488 9.852 -8.236 1.00 53.88 79 GLY A N 1
ATOM 644 C CA . GLY A 1 79 ? 10.016 11.147 -8.675 1.00 53.88 79 GLY A CA 1
ATOM 645 C C . GLY A 1 79 ? 9.760 12.312 -7.715 1.00 53.88 79 GLY A C 1
ATOM 646 O O . GLY A 1 79 ? 10.331 13.379 -7.924 1.00 53.88 79 GLY A O 1
ATOM 647 N N . VAL A 1 80 ? 8.939 12.120 -6.680 1.00 52.50 80 VAL A N 1
ATOM 648 C CA . VAL A 1 80 ? 8.623 13.148 -5.680 1.00 52.50 80 VAL A CA 1
ATOM 649 C C . VAL A 1 80 ? 9.613 13.119 -4.517 1.00 52.50 80 VAL A C 1
ATOM 651 O O . VAL A 1 80 ? 10.014 12.064 -4.019 1.00 52.50 80 VAL A O 1
ATOM 654 N N . SER A 1 81 ? 10.030 14.301 -4.079 1.00 55.59 81 SER A N 1
ATOM 655 C CA . SER A 1 81 ? 10.808 14.456 -2.850 1.00 55.59 81 SER A CA 1
ATOM 656 C C . SER A 1 81 ? 9.928 14.119 -1.636 1.00 55.59 81 SER A C 1
ATOM 658 O O . SER A 1 81 ? 8.731 14.387 -1.638 1.00 55.59 81 SER A O 1
ATOM 660 N N . THR A 1 82 ? 10.491 13.542 -0.567 1.00 54.78 82 THR A N 1
ATOM 661 C CA . THR A 1 82 ? 9.755 13.141 0.660 1.00 54.78 82 THR A CA 1
ATOM 662 C C . THR A 1 82 ? 9.039 14.285 1.401 1.00 54.78 82 THR A C 1
ATOM 664 O O . THR A 1 82 ? 8.384 14.045 2.415 1.00 54.78 82 THR A O 1
ATOM 667 N N . ASP A 1 83 ? 9.163 15.523 0.918 1.00 57.25 83 ASP A N 1
ATOM 668 C CA . ASP A 1 83 ? 8.471 16.709 1.428 1.00 57.25 83 ASP A CA 1
ATOM 669 C C . ASP A 1 83 ? 7.156 17.023 0.688 1.00 57.25 83 ASP A C 1
ATOM 671 O O . ASP A 1 83 ? 6.501 18.024 0.987 1.00 57.25 83 ASP A O 1
ATOM 675 N N . GLU A 1 84 ? 6.740 16.172 -0.250 1.00 64.38 84 GLU A N 1
ATOM 676 C CA . GLU A 1 84 ? 5.536 16.380 -1.054 1.00 64.38 84 GLU A CA 1
ATOM 677 C C . GLU A 1 84 ? 4.264 15.782 -0.422 1.00 64.38 84 GLU A C 1
ATOM 679 O O . GLU A 1 84 ? 4.286 14.893 0.436 1.00 64.38 84 GLU A O 1
ATOM 684 N N . TYR A 1 85 ? 3.118 16.328 -0.833 1.00 66.06 85 TYR A N 1
ATOM 685 C CA . TYR A 1 85 ? 1.780 15.91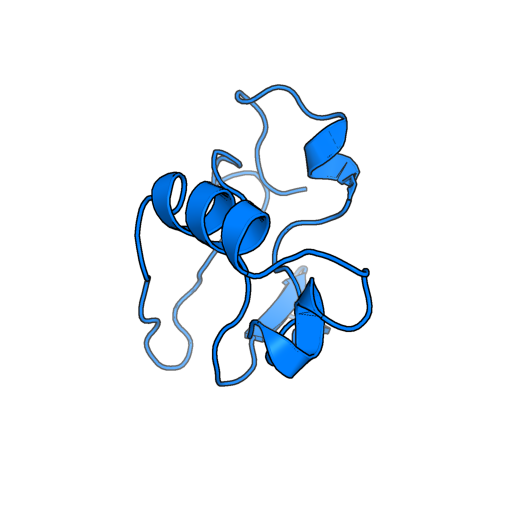5 -0.406 1.00 66.06 85 TYR A CA 1
ATOM 686 C C . TYR A 1 85 ? 1.098 15.112 -1.516 1.00 66.06 85 TYR A C 1
ATOM 688 O O . TYR A 1 85 ? 1.461 15.261 -2.681 1.00 66.06 85 TYR A O 1
ATOM 696 N N . PHE A 1 86 ? 0.086 14.304 -1.172 1.00 63.78 86 PHE A N 1
ATOM 697 C CA . PHE A 1 86 ? -0.754 13.649 -2.185 1.00 63.78 86 PHE A CA 1
ATOM 698 C C . PHE A 1 86 ? -1.303 14.706 -3.163 1.00 63.78 86 PHE A C 1
ATOM 700 O O . PHE A 1 86 ? -1.817 15.740 -2.711 1.00 63.78 86 PHE A O 1
ATOM 707 N N . GLN A 1 87 ? -1.142 14.450 -4.467 1.00 60.19 87 GLN A N 1
ATOM 708 C CA . GLN A 1 87 ? -1.582 15.306 -5.578 1.00 60.19 87 GLN A CA 1
ATOM 709 C C . GLN A 1 87 ? -2.962 14.915 -6.108 1.00 60.19 87 GLN A C 1
ATOM 711 O O . GLN A 1 87 ? -3.367 13.743 -5.928 1.00 60.19 87 GLN A O 1
#

Foldseek 3Di:
DCVPAVVVVVHDPVNVVVVVVVDPDDDDADVPRDPFDFPPAFDQDKDFAQADKDFDDDPPHTDDIDHHGGIPDDPCSVVDDSRDGRD